Protein AF-A0A913XZN7-F1 (afdb_monomer_lite)

pLDDT: mean 78.84, std 15.99, range [43.0, 96.06]

Sequence (85 aa):
MSTEECMPPGHVFGSDEVLPMLEPLYPKYTHPKVPCCVKVLAPSSWNPPPGYRKLAGDLLYIDITTLEENQVVVTASTTGFYVNK

InterPro domains:
  IPR023231 GSKIP domain superfamily [SSF103107] (4-84)
  IPR027523 CLU domain containing protein [PTHR12601] (21-84)

Radius of gyration: 16.8 Å; chains: 1; bounding box: 35×29×59 Å

Secondary structure (DSSP, 8-state):
---------GGGS--TTS----TTTS-S-S-----TTEEEEEE-TTPSPPHHHHHTTEEEEEEEEETT--EEEEEEETTEEEEE-

Foldseek 3Di:
DDCPDPPPPVVLVDPVPPQPPCVVVDDPDPDPPDPPFWPDWAFDPCPPPDNVVVVVFFHTWIWTQTPVRDTWIWTDGPVGIDTDD

Structure (mmCIF, N/CA/C/O backbone):
data_AF-A0A913XZN7-F1
#
_entry.id   AF-A0A913XZN7-F1
#
loop_
_atom_site.group_PDB
_atom_site.id
_atom_site.type_symbol
_atom_site.label_atom_id
_atom_site.label_alt_id
_atom_site.label_comp_id
_atom_site.label_asym_id
_atom_site.label_entity_id
_atom_site.label_seq_id
_atom_site.pdbx_PDB_ins_code
_atom_site.Cartn_x
_atom_site.Cartn_y
_atom_site.Cartn_z
_atom_site.occupancy
_atom_site.B_iso_or_equiv
_atom_site.auth_seq_id
_atom_site.auth_comp_id
_atom_site.auth_asym_id
_atom_site.auth_atom_id
_atom_site.pdbx_PDB_model_num
ATOM 1 N N . MET A 1 1 ? 22.308 -2.340 -41.570 1.00 43.00 1 MET A N 1
ATOM 2 C CA . MET A 1 1 ? 21.587 -3.414 -40.862 1.00 43.00 1 MET A CA 1
ATOM 3 C C . MET A 1 1 ? 21.511 -2.955 -39.422 1.00 43.00 1 MET A C 1
ATOM 5 O O . MET A 1 1 ? 22.512 -3.009 -38.725 1.00 43.00 1 MET A O 1
ATOM 9 N N . SER A 1 2 ? 20.418 -2.286 -39.072 1.00 48.59 2 SER A N 1
ATOM 10 C CA . SER A 1 2 ? 20.283 -1.559 -37.810 1.00 48.59 2 SER A CA 1
ATOM 11 C C . SER A 1 2 ? 20.046 -2.572 -36.696 1.00 48.59 2 SER A C 1
ATOM 13 O O . SER A 1 2 ? 19.008 -3.228 -36.678 1.00 48.59 2 SER A O 1
ATOM 15 N N . THR A 1 3 ? 21.009 -2.748 -35.799 1.00 57.62 3 THR A N 1
ATOM 16 C CA . THR A 1 3 ? 20.770 -3.402 -34.512 1.00 57.62 3 THR A CA 1
ATOM 17 C C . THR A 1 3 ? 20.011 -2.407 -33.642 1.00 57.62 3 THR A C 1
ATOM 19 O O . THR A 1 3 ? 20.609 -1.703 -32.836 1.00 57.62 3 THR A O 1
ATOM 22 N N . GLU A 1 4 ? 18.700 -2.281 -33.865 1.00 59.28 4 GLU A N 1
ATOM 23 C CA . GLU A 1 4 ? 17.809 -1.711 -32.854 1.00 59.28 4 GLU A CA 1
ATOM 24 C C . GLU A 1 4 ? 17.794 -2.705 -31.696 1.00 59.28 4 GLU A C 1
ATOM 26 O O . GLU A 1 4 ? 17.112 -3.732 -31.705 1.00 59.28 4 GLU A O 1
ATOM 31 N N . GLU A 1 5 ? 18.698 -2.442 -30.757 1.00 58.16 5 GLU A N 1
ATOM 32 C CA . GLU A 1 5 ? 18.834 -3.168 -29.514 1.00 58.16 5 GLU A CA 1
ATOM 33 C C . GLU A 1 5 ? 17.479 -3.201 -28.815 1.00 58.16 5 GLU A C 1
ATOM 35 O O . GLU A 1 5 ? 16.875 -2.170 -28.519 1.00 58.16 5 GLU A O 1
ATOM 40 N N . CYS A 1 6 ? 17.016 -4.420 -28.546 1.00 62.19 6 CYS A N 1
ATOM 41 C CA . CYS A 1 6 ? 15.883 -4.736 -27.688 1.00 62.19 6 CYS A CA 1
ATOM 42 C C . CYS A 1 6 ? 16.176 -4.343 -26.229 1.00 62.19 6 CYS A C 1
ATOM 44 O O . CYS A 1 6 ? 16.114 -5.184 -25.333 1.00 62.19 6 CYS A O 1
ATOM 46 N N . MET A 1 7 ? 16.535 -3.087 -25.972 1.00 57.19 7 MET A N 1
ATOM 47 C CA . MET A 1 7 ? 16.591 -2.553 -24.624 1.00 57.19 7 MET A CA 1
ATOM 48 C C . MET A 1 7 ? 15.148 -2.284 -24.190 1.00 57.19 7 MET A C 1
ATOM 50 O O . MET A 1 7 ? 14.489 -1.425 -24.782 1.00 57.19 7 MET A O 1
ATOM 54 N N . PRO A 1 8 ? 14.605 -3.022 -23.203 1.00 62.94 8 PRO A N 1
ATOM 55 C CA . PRO A 1 8 ? 13.291 -2.712 -22.676 1.00 62.94 8 PRO A CA 1
ATOM 56 C C . PRO A 1 8 ? 13.277 -1.268 -22.152 1.00 62.94 8 PRO A C 1
ATOM 58 O O . PRO A 1 8 ? 14.328 -0.745 -21.762 1.00 62.94 8 PRO A O 1
ATOM 61 N N . PRO A 1 9 ? 12.110 -0.597 -22.160 1.00 62.50 9 PRO A N 1
ATOM 62 C CA . PRO A 1 9 ? 12.048 0.829 -21.866 1.00 62.50 9 PRO A CA 1
ATOM 63 C C . PRO A 1 9 ? 12.680 1.115 -20.502 1.00 62.50 9 PRO A C 1
ATOM 65 O O . PRO A 1 9 ? 12.514 0.320 -19.580 1.00 62.50 9 PRO A O 1
ATOM 68 N N . GLY A 1 10 ? 13.397 2.236 -20.364 1.00 54.84 10 GLY A N 1
ATOM 69 C CA . GLY A 1 10 ? 14.269 2.522 -19.211 1.00 54.84 10 GLY A CA 1
ATOM 70 C C . GLY A 1 10 ? 13.619 2.375 -17.829 1.00 54.84 10 GLY A C 1
ATOM 71 O O . GLY A 1 10 ? 14.308 2.097 -16.861 1.00 54.84 10 GLY A O 1
ATOM 72 N N . HIS A 1 11 ? 12.287 2.428 -17.736 1.00 57.44 11 HIS A N 1
ATOM 73 C CA . HIS A 1 11 ? 11.538 2.088 -16.522 1.00 57.44 11 HIS A CA 1
ATOM 74 C C . HIS A 1 11 ? 11.678 0.617 -16.059 1.00 57.44 11 HIS A C 1
ATOM 76 O O . HIS A 1 11 ? 11.294 0.295 -14.937 1.00 57.44 11 HIS A O 1
ATOM 82 N N . VAL A 1 12 ? 12.190 -0.282 -16.915 1.00 55.66 12 VAL A N 1
ATOM 83 C CA . VAL A 1 12 ? 12.434 -1.704 -16.611 1.00 55.66 12 VAL A CA 1
ATOM 84 C C . VAL A 1 12 ? 13.760 -1.864 -15.873 1.00 55.66 12 VAL A C 1
ATOM 86 O O . VAL A 1 12 ? 13.874 -2.690 -14.970 1.00 55.66 12 VAL A O 1
ATOM 89 N N . PHE A 1 13 ? 14.750 -1.046 -16.222 1.00 53.97 13 PHE A N 1
ATOM 90 C CA . PHE A 1 13 ? 16.059 -1.024 -15.589 1.00 53.97 13 PHE A CA 1
ATOM 91 C C . PHE A 1 13 ? 16.052 0.071 -14.535 1.00 53.97 13 PHE A C 1
ATOM 93 O O . PHE A 1 13 ? 16.466 1.192 -14.803 1.00 53.97 13 PHE A O 1
ATOM 100 N N . GLY A 1 14 ? 15.499 -0.235 -13.362 1.00 54.50 14 GLY A N 1
ATOM 101 C CA . GLY A 1 14 ? 15.434 0.710 -12.253 1.00 54.50 14 GLY A CA 1
ATOM 102 C C . GLY A 1 14 ? 16.802 1.330 -11.971 1.00 54.50 14 GLY A C 1
ATOM 103 O O . GLY A 1 14 ? 17.655 0.696 -11.361 1.00 54.50 14 GLY A O 1
ATOM 104 N N . SER A 1 15 ? 17.001 2.571 -12.408 1.00 52.19 15 SER A N 1
ATOM 105 C CA . SER A 1 15 ? 17.872 3.489 -11.701 1.00 52.19 15 SER A CA 1
ATOM 106 C C . SER A 1 15 ? 17.093 3.934 -10.468 1.00 52.19 15 SER A C 1
ATOM 108 O O . SER A 1 15 ? 15.986 4.464 -10.577 1.00 52.19 15 SER A O 1
ATOM 110 N N . ASP A 1 16 ? 17.657 3.685 -9.291 1.00 54.12 16 ASP A N 1
ATOM 111 C CA . ASP A 1 16 ? 17.097 4.003 -7.967 1.00 54.12 16 ASP A CA 1
ATOM 112 C C . ASP A 1 16 ? 16.780 5.503 -7.740 1.00 54.12 16 ASP A C 1
ATOM 114 O O . ASP A 1 16 ? 16.317 5.893 -6.674 1.00 54.12 16 ASP A O 1
ATOM 118 N N . GLU A 1 17 ? 16.972 6.357 -8.746 1.00 54.88 17 GLU A N 1
ATOM 119 C CA . GLU A 1 17 ? 16.918 7.818 -8.649 1.00 54.88 17 GLU A CA 1
ATOM 120 C C . GLU A 1 17 ? 15.591 8.420 -9.142 1.00 54.88 17 GLU A C 1
ATOM 122 O O . GLU A 1 17 ? 15.292 9.583 -8.869 1.00 54.88 17 GLU A O 1
ATOM 127 N N . VAL A 1 18 ? 14.759 7.658 -9.861 1.00 53.16 18 VAL A N 1
ATOM 128 C CA . VAL A 1 18 ? 13.406 8.116 -10.204 1.00 53.16 18 VAL A CA 1
ATOM 129 C C . VAL A 1 18 ? 12.4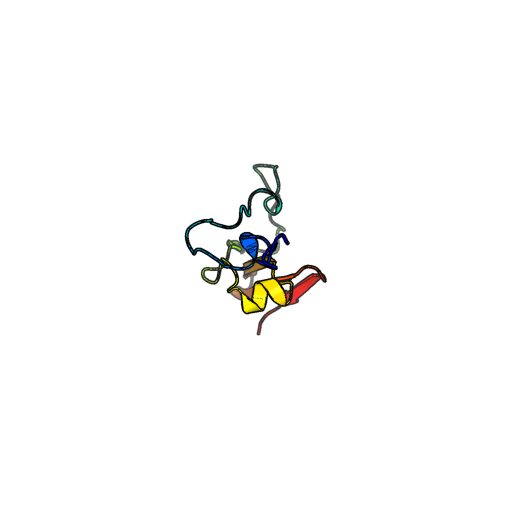73 7.543 -9.159 1.00 53.16 18 VAL A C 1
ATOM 131 O O . VAL A 1 18 ? 12.015 6.408 -9.294 1.00 53.16 18 VAL A O 1
ATOM 134 N N . LEU A 1 19 ? 12.179 8.327 -8.114 1.00 54.91 19 LEU A N 1
ATOM 135 C CA . LEU A 1 19 ? 11.004 8.075 -7.283 1.00 54.91 19 LEU A CA 1
ATOM 136 C C . LEU A 1 19 ? 9.846 7.868 -8.267 1.00 54.91 19 LEU A C 1
ATOM 138 O O . LEU A 1 19 ? 9.504 8.828 -8.968 1.00 54.91 19 LEU A O 1
ATOM 142 N N . PRO A 1 20 ? 9.304 6.640 -8.425 1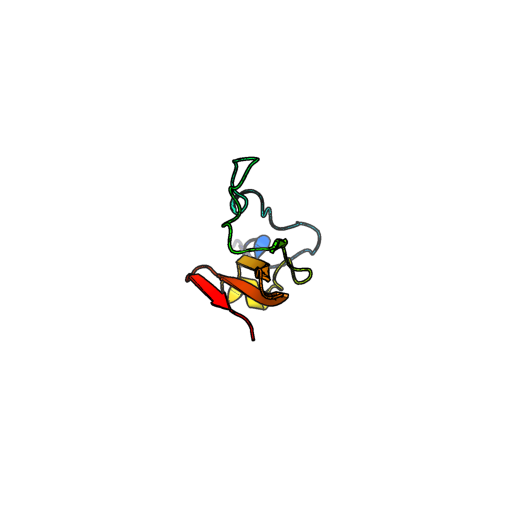.00 57.62 20 PRO A N 1
ATOM 143 C CA . PRO A 1 20 ? 8.207 6.431 -9.352 1.00 57.62 20 PRO A CA 1
ATOM 144 C C . PRO A 1 20 ? 7.151 7.431 -8.926 1.00 57.62 20 PRO A C 1
ATOM 146 O O . PRO A 1 20 ? 6.823 7.480 -7.742 1.00 57.62 20 PRO A O 1
ATOM 149 N N . MET A 1 21 ? 6.732 8.308 -9.840 1.00 55.69 21 MET A N 1
ATOM 150 C CA . MET A 1 21 ? 5.814 9.376 -9.482 1.00 55.69 21 MET A CA 1
ATOM 151 C C . MET A 1 21 ? 4.549 8.701 -8.962 1.00 55.69 21 MET A C 1
ATOM 153 O O . MET A 1 21 ? 3.760 8.170 -9.734 1.00 55.69 21 MET A O 1
ATOM 157 N N . LEU A 1 22 ? 4.408 8.653 -7.638 1.00 64.12 22 LEU A N 1
ATOM 158 C CA . LEU A 1 22 ? 3.230 8.146 -6.941 1.00 64.12 22 LEU A CA 1
ATOM 159 C C . LEU A 1 22 ? 2.118 9.201 -6.970 1.00 64.12 22 LEU A C 1
ATOM 161 O O . LEU A 1 22 ? 0.992 8.928 -6.583 1.00 64.12 22 LEU A O 1
ATOM 165 N N . GLU A 1 23 ? 2.428 10.401 -7.463 1.00 67.50 23 GLU A N 1
ATOM 166 C CA . GLU A 1 23 ? 1.517 11.522 -7.676 1.00 67.50 23 GLU A CA 1
ATOM 167 C C . GLU A 1 23 ? 0.196 11.140 -8.374 1.00 67.50 23 GLU A C 1
ATOM 169 O O . GLU A 1 23 ? -0.847 11.609 -7.926 1.00 67.50 23 GLU A O 1
ATOM 174 N N . PRO A 1 24 ? 0.165 10.244 -9.388 1.00 72.31 24 PRO A N 1
ATOM 175 C CA . PRO A 1 24 ? -1.084 9.757 -9.972 1.00 72.31 24 PRO A CA 1
ATOM 176 C C . PRO A 1 24 ? -1.900 8.859 -9.033 1.00 72.31 24 PRO A C 1
ATOM 178 O O . PRO A 1 24 ? -3.114 8.756 -9.201 1.00 72.31 24 PRO A O 1
ATOM 181 N N . LEU A 1 25 ? -1.246 8.182 -8.083 1.00 74.56 25 LEU A N 1
ATOM 182 C CA . LEU A 1 25 ? -1.886 7.292 -7.110 1.00 74.56 25 LEU A CA 1
ATOM 183 C C . LEU A 1 25 ? -2.410 8.055 -5.890 1.00 74.56 25 LEU A C 1
ATOM 185 O O . LEU A 1 25 ? -3.296 7.558 -5.194 1.00 74.56 25 LEU A O 1
ATOM 189 N N . TYR A 1 26 ? -1.896 9.260 -5.634 1.00 74.88 26 TYR A N 1
ATOM 190 C CA . TYR A 1 26 ? -2.423 10.104 -4.575 1.00 74.88 26 TYR A CA 1
ATOM 191 C C . TYR A 1 26 ? -3.710 10.804 -5.021 1.00 74.88 26 TYR A C 1
ATOM 193 O O . TYR A 1 26 ? -3.800 11.333 -6.134 1.00 74.88 26 TYR A O 1
ATOM 201 N N . PRO A 1 27 ? -4.732 10.856 -4.151 1.00 73.00 27 PRO A N 1
ATOM 202 C CA . PRO A 1 27 ? -5.913 11.647 -4.432 1.00 73.00 27 PRO A CA 1
ATOM 203 C C . PRO A 1 27 ? -5.512 13.118 -4.581 1.00 73.00 27 PRO A C 1
ATOM 205 O O . PRO A 1 27 ? -4.872 13.696 -3.709 1.00 73.00 27 PRO A O 1
ATOM 208 N N . LYS A 1 28 ? -5.952 13.754 -5.672 1.00 71.69 28 LYS A N 1
ATOM 209 C CA . LYS A 1 28 ? -5.711 15.186 -5.940 1.00 71.69 28 LYS A CA 1
ATOM 210 C C . LYS A 1 28 ? -6.380 16.124 -4.923 1.00 71.69 28 LYS A C 1
ATOM 212 O O . LYS A 1 28 ? -6.125 17.322 -4.929 1.00 71.69 28 LYS A O 1
ATOM 217 N N . TYR A 1 29 ? -7.269 15.595 -4.082 1.00 67.94 29 TYR A N 1
ATOM 218 C CA . TYR A 1 29 ? -7.944 16.344 -3.030 1.00 67.94 29 TYR A CA 1
ATOM 219 C C . TYR A 1 29 ? -7.104 16.348 -1.753 1.00 67.94 29 TYR A C 1
ATOM 221 O O . TYR A 1 29 ? -6.874 15.309 -1.142 1.00 67.94 29 TYR A O 1
ATOM 229 N N . THR A 1 30 ? -6.728 17.545 -1.316 1.00 61.31 30 THR A N 1
ATOM 230 C CA . THR A 1 30 ? -5.882 17.842 -0.147 1.00 61.31 30 THR A CA 1
ATOM 231 C C . THR A 1 30 ? -6.497 17.472 1.208 1.00 61.31 30 THR A C 1
ATOM 233 O O . THR A 1 30 ? -5.800 17.493 2.219 1.00 61.31 30 THR A O 1
ATOM 236 N N . HIS A 1 31 ? -7.780 17.095 1.247 1.00 63.44 31 HIS A N 1
ATOM 237 C CA . HIS A 1 31 ? -8.473 16.639 2.454 1.00 63.44 31 HIS A CA 1
ATOM 238 C C . HIS A 1 31 ? -9.189 15.310 2.195 1.00 63.44 31 HIS A C 1
ATOM 240 O O . HIS A 1 31 ? -10.418 15.285 2.057 1.00 63.44 31 HIS A O 1
ATOM 246 N N . PRO A 1 32 ? -8.456 14.189 2.093 1.00 63.16 32 PRO A N 1
ATOM 247 C CA . PRO A 1 32 ? -9.099 12.890 2.091 1.00 63.16 32 PRO A CA 1
ATOM 248 C C . PRO A 1 32 ? -9.863 12.745 3.412 1.00 63.16 32 PRO A C 1
ATOM 250 O O . PRO A 1 32 ? -9.283 12.840 4.493 1.00 63.16 32 PRO A O 1
ATOM 253 N N . LYS A 1 33 ? -11.183 12.538 3.336 1.00 68.44 33 LYS A N 1
ATOM 254 C CA . LYS A 1 33 ? -11.953 12.060 4.487 1.00 68.44 33 LYS A CA 1
ATOM 255 C C . LYS A 1 33 ? -11.429 10.668 4.807 1.00 68.44 33 LYS A C 1
ATOM 257 O O . LYS A 1 33 ? -11.836 9.695 4.176 1.00 68.44 33 LYS A O 1
ATOM 262 N N . VAL A 1 34 ? -10.489 10.592 5.744 1.00 68.00 34 VAL A N 1
ATOM 263 C CA . VAL A 1 34 ? -10.034 9.314 6.284 1.00 68.00 34 VAL A CA 1
ATOM 264 C C . VAL A 1 34 ? -11.266 8.632 6.884 1.00 68.00 34 VAL A C 1
ATOM 266 O O . VAL A 1 34 ? -12.019 9.289 7.611 1.00 68.00 34 VAL A O 1
ATOM 269 N N . PRO A 1 35 ? -11.536 7.359 6.544 1.00 75.38 35 PRO A N 1
ATOM 270 C CA . PRO A 1 35 ? -12.646 6.631 7.134 1.00 75.38 35 PRO A CA 1
ATOM 271 C C . PRO A 1 35 ? -12.569 6.705 8.659 1.00 75.38 35 PRO A C 1
ATOM 273 O O . PRO A 1 35 ? -11.495 6.530 9.231 1.00 75.38 35 PRO A O 1
ATOM 276 N N . CYS A 1 36 ? -13.703 6.913 9.331 1.00 80.75 36 CYS A N 1
ATOM 277 C CA . CYS A 1 36 ? -13.744 7.069 10.790 1.00 80.75 36 CYS A CA 1
ATOM 278 C C . CYS A 1 36 ? -13.241 5.836 11.572 1.00 80.75 36 CYS A C 1
ATOM 280 O O . CYS A 1 36 ? -13.189 5.885 12.793 1.00 80.75 36 CYS A O 1
ATOM 282 N N . CYS A 1 37 ? -12.902 4.735 10.894 1.00 85.62 37 CYS A N 1
ATOM 283 C CA . CYS A 1 37 ? -12.398 3.486 11.462 1.00 85.62 37 CYS A CA 1
ATOM 284 C C . CYS A 1 37 ? -10.862 3.351 11.450 1.00 85.62 37 CYS A C 1
ATOM 286 O O . CYS A 1 37 ? -10.342 2.306 11.844 1.00 85.62 37 CYS A O 1
ATOM 288 N N . VAL A 1 38 ? -10.126 4.375 11.009 1.00 89.31 38 VAL A N 1
ATOM 289 C CA . VAL A 1 38 ? -8.669 4.305 10.838 1.00 89.31 38 VAL A CA 1
ATOM 290 C C . VAL A 1 38 ? -7.984 5.435 11.609 1.00 89.31 38 VAL A C 1
ATOM 292 O O . VAL A 1 38 ? -8.325 6.603 11.438 1.00 89.31 38 VAL A O 1
ATOM 295 N N . LYS A 1 39 ? -7.003 5.086 12.454 1.00 90.75 39 LYS A N 1
ATOM 296 C CA . LYS A 1 39 ? -6.125 6.038 13.161 1.00 90.75 39 LYS A CA 1
ATOM 297 C C . LYS A 1 39 ? -5.006 6.543 12.253 1.00 90.75 39 LYS A C 1
ATOM 299 O O . LYS A 1 39 ? -4.696 7.730 12.265 1.00 90.75 39 LYS A O 1
ATOM 304 N N . VAL A 1 40 ? -4.392 5.641 11.487 1.00 89.75 40 VAL A N 1
ATOM 305 C CA . VAL A 1 40 ? -3.259 5.946 10.601 1.00 89.75 40 VAL A CA 1
ATOM 306 C C . VAL A 1 40 ? -3.502 5.325 9.237 1.00 89.75 40 VAL A C 1
ATOM 308 O O . VAL A 1 40 ? -3.839 4.149 9.148 1.00 89.75 40 VAL A O 1
ATOM 311 N N . LEU A 1 41 ? -3.313 6.124 8.192 1.00 89.50 41 LEU A N 1
ATOM 312 C CA . LEU A 1 41 ? -3.322 5.701 6.799 1.00 89.50 41 LEU A CA 1
ATOM 313 C C . LEU A 1 41 ? -2.153 6.406 6.110 1.00 89.50 41 LEU A C 1
ATOM 315 O O . LEU A 1 41 ? -2.247 7.600 5.820 1.00 89.50 41 LEU A O 1
ATOM 319 N N . ALA A 1 42 ? -1.042 5.703 5.908 1.00 88.88 42 ALA A N 1
ATOM 320 C CA . ALA A 1 42 ? 0.190 6.304 5.400 1.00 88.88 42 ALA A CA 1
ATOM 321 C C . ALA A 1 42 ? 0.924 5.375 4.420 1.00 88.88 42 ALA A C 1
ATOM 323 O O . ALA A 1 42 ? 0.769 4.156 4.499 1.00 88.88 42 ALA A O 1
ATOM 324 N N . PRO A 1 43 ? 1.738 5.913 3.496 1.00 89.56 43 PRO A N 1
ATOM 325 C CA . PRO A 1 43 ? 2.655 5.098 2.708 1.00 89.56 43 PRO A CA 1
ATOM 326 C C . PRO A 1 43 ? 3.622 4.342 3.621 1.00 89.56 43 PRO A C 1
ATOM 328 O O . PRO A 1 43 ? 4.223 4.933 4.516 1.00 89.56 43 PRO A O 1
ATOM 331 N N . SER A 1 44 ? 3.787 3.046 3.369 1.00 90.94 44 SER A N 1
ATOM 332 C CA . SE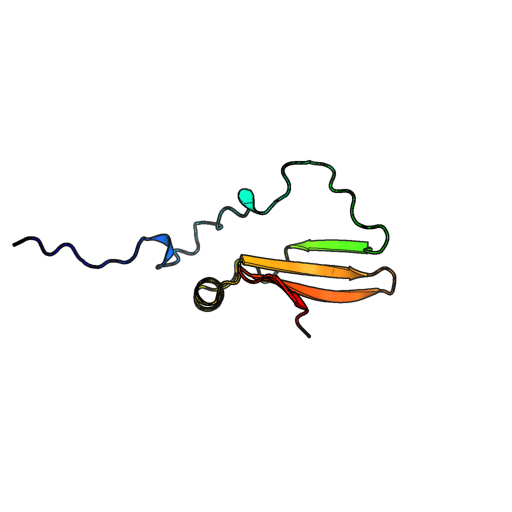R A 1 44 ? 4.702 2.206 4.139 1.00 90.94 44 SER A CA 1
ATOM 333 C C . SER A 1 44 ? 6.169 2.544 3.876 1.00 90.94 44 SER A C 1
ATOM 335 O O . SER A 1 44 ? 6.526 2.974 2.773 1.00 90.94 44 SER A O 1
ATOM 337 N N . SER A 1 45 ? 7.045 2.255 4.843 1.00 89.56 45 SER A N 1
ATOM 338 C CA . SER A 1 45 ? 8.505 2.369 4.679 1.00 89.56 45 SER A CA 1
ATOM 339 C C . SER A 1 45 ? 9.091 1.406 3.634 1.00 89.56 45 SER A C 1
ATOM 341 O O . SER A 1 45 ? 10.240 1.562 3.239 1.00 89.56 45 SER A O 1
ATOM 343 N N . TRP A 1 46 ? 8.307 0.431 3.160 1.00 87.75 46 TRP A N 1
ATOM 344 C CA . TRP A 1 46 ? 8.698 -0.519 2.110 1.00 87.75 46 TRP A CA 1
ATOM 345 C C . TRP A 1 46 ? 8.517 0.016 0.680 1.00 87.75 46 TRP A C 1
ATOM 347 O O . TRP A 1 46 ? 8.712 -0.724 -0.285 1.00 87.75 46 TRP A O 1
ATOM 357 N N . ASN A 1 47 ? 8.109 1.278 0.523 1.00 88.81 47 ASN A N 1
ATOM 358 C CA . ASN A 1 47 ? 8.025 1.929 -0.781 1.00 88.81 47 ASN A CA 1
ATOM 359 C C . ASN A 1 47 ? 9.359 2.589 -1.172 1.00 88.81 47 ASN A C 1
ATOM 361 O O . ASN A 1 47 ? 10.010 3.176 -0.310 1.00 88.81 47 ASN A O 1
ATOM 365 N N . PRO A 1 48 ? 9.725 2.588 -2.470 1.00 88.81 48 PRO A N 1
ATOM 366 C CA . PRO A 1 48 ? 8.967 2.036 -3.598 1.00 88.81 48 PRO A CA 1
ATOM 367 C C . PRO A 1 48 ? 9.071 0.500 -3.686 1.00 88.81 48 PRO A C 1
ATOM 369 O O . PRO A 1 48 ? 10.097 -0.059 -3.300 1.00 88.81 48 PRO A O 1
ATOM 372 N N . PRO A 1 49 ? 8.065 -0.202 -4.249 1.00 89.56 49 PRO A N 1
ATOM 373 C CA . PRO A 1 49 ? 8.164 -1.644 -4.448 1.00 89.56 49 PRO A CA 1
ATOM 374 C C . PRO A 1 49 ? 9.427 -2.018 -5.251 1.00 89.56 49 PRO A C 1
ATOM 376 O O . PRO A 1 49 ? 9.747 -1.349 -6.242 1.00 89.56 49 PRO A O 1
ATOM 379 N N . PRO A 1 50 ? 10.159 -3.078 -4.865 1.00 89.38 50 PRO A N 1
ATOM 380 C CA . PRO A 1 50 ? 11.351 -3.508 -5.591 1.00 89.38 50 PRO A CA 1
ATOM 381 C C . PRO A 1 50 ? 10.985 -4.007 -6.996 1.00 89.38 50 PRO A C 1
ATOM 383 O O . PRO A 1 50 ? 9.852 -4.423 -7.243 1.00 89.38 50 PRO A O 1
ATOM 386 N N . GLY A 1 51 ? 11.951 -4.004 -7.922 1.00 86.12 51 GLY A N 1
ATOM 387 C CA . GLY A 1 51 ? 11.710 -4.288 -9.347 1.00 86.12 51 GLY A CA 1
ATOM 388 C C . GLY A 1 51 ? 10.908 -5.567 -9.616 1.00 86.12 51 GLY A C 1
ATOM 389 O O . GLY A 1 51 ? 9.935 -5.539 -10.363 1.00 86.12 51 GLY A O 1
ATOM 390 N N . TYR A 1 52 ? 11.234 -6.673 -8.942 1.00 90.44 52 TYR A N 1
ATOM 391 C CA . TYR A 1 52 ? 10.507 -7.938 -9.114 1.00 90.44 52 TYR A CA 1
ATOM 392 C C . TYR A 1 52 ? 9.035 -7.864 -8.661 1.00 90.44 52 TYR A C 1
ATOM 394 O O . TYR A 1 52 ? 8.179 -8.510 -9.261 1.00 90.44 52 TYR A O 1
ATOM 402 N N . ARG A 1 53 ? 8.720 -7.059 -7.635 1.00 91.94 53 ARG A N 1
ATOM 403 C CA . ARG A 1 53 ? 7.342 -6.836 -7.164 1.00 91.94 53 ARG A CA 1
ATOM 404 C C . ARG A 1 53 ? 6.582 -5.902 -8.093 1.00 91.94 53 ARG A C 1
ATOM 406 O O . ARG A 1 53 ? 5.427 -6.180 -8.395 1.00 91.94 53 ARG A O 1
ATOM 413 N N . LYS A 1 54 ? 7.243 -4.868 -8.627 1.00 89.00 54 LYS A N 1
ATOM 414 C CA . LYS A 1 54 ? 6.674 -4.020 -9.690 1.00 89.00 54 LYS A CA 1
ATOM 415 C C . LYS A 1 54 ? 6.273 -4.860 -10.906 1.00 89.00 54 LYS A C 1
ATOM 417 O O . LYS A 1 54 ? 5.163 -4.716 -11.405 1.00 89.00 54 LYS A O 1
ATOM 422 N N . LEU A 1 55 ? 7.138 -5.784 -11.338 1.00 90.25 55 LEU A N 1
ATOM 423 C CA . LEU A 1 55 ? 6.840 -6.717 -12.436 1.00 90.25 55 LEU A CA 1
ATOM 424 C C . LEU A 1 55 ? 5.691 -7.682 -12.107 1.00 90.25 55 LEU A C 1
ATOM 426 O O . LEU A 1 55 ? 4.947 -8.066 -13.004 1.00 90.25 55 LEU A O 1
ATOM 430 N N . ALA A 1 56 ? 5.519 -8.044 -10.834 1.00 91.38 56 ALA A N 1
ATOM 431 C CA . ALA A 1 56 ? 4.372 -8.819 -10.360 1.00 91.38 56 ALA A CA 1
ATOM 432 C C . ALA A 1 56 ? 3.077 -7.987 -10.225 1.00 91.38 56 ALA A C 1
ATOM 434 O O . ALA A 1 56 ? 2.025 -8.550 -9.927 1.00 91.38 56 ALA A O 1
ATOM 435 N N . GLY A 1 57 ? 3.137 -6.671 -10.460 1.00 91.88 57 GLY A N 1
ATOM 436 C CA . GLY A 1 57 ? 1.985 -5.772 -10.466 1.00 91.88 57 GLY A CA 1
ATOM 437 C C . GLY A 1 57 ? 1.785 -4.951 -9.192 1.00 91.88 57 GLY A C 1
ATOM 438 O O . GLY A 1 57 ? 0.750 -4.294 -9.082 1.00 91.88 57 GLY A O 1
ATOM 439 N N . ASP A 1 58 ? 2.730 -4.958 -8.248 1.00 92.94 58 ASP A N 1
ATOM 440 C CA . ASP A 1 58 ? 2.650 -4.128 -7.041 1.00 92.94 58 ASP A CA 1
ATOM 441 C C . ASP A 1 58 ? 2.889 -2.649 -7.361 1.00 92.94 58 ASP A C 1
ATOM 443 O O . ASP A 1 58 ? 3.863 -2.283 -8.024 1.00 92.94 58 ASP A O 1
ATOM 447 N N . LEU A 1 59 ? 2.011 -1.796 -6.835 1.00 90.56 59 LEU A N 1
ATOM 448 C CA . LEU A 1 59 ? 1.999 -0.356 -7.083 1.00 90.56 59 LEU A CA 1
ATOM 449 C C . LEU A 1 59 ? 2.436 0.448 -5.853 1.00 90.56 59 LEU A C 1
ATOM 451 O O . LEU A 1 59 ? 3.210 1.395 -5.985 1.00 90.56 59 LEU A O 1
ATOM 455 N N . LEU A 1 60 ? 1.938 0.088 -4.666 1.00 91.44 60 LEU A N 1
ATOM 456 C CA . LEU A 1 60 ? 2.149 0.828 -3.417 1.00 91.44 60 LEU A CA 1
ATOM 457 C C . LEU A 1 60 ? 1.905 -0.085 -2.209 1.00 91.44 60 LEU A C 1
ATOM 459 O O . LEU A 1 60 ? 0.991 -0.907 -2.227 1.00 91.44 60 LEU A O 1
ATOM 463 N N . TYR A 1 61 ? 2.657 0.116 -1.132 1.00 92.94 61 TYR A N 1
ATOM 464 C CA . TYR A 1 61 ? 2.355 -0.454 0.182 1.00 92.94 61 TYR A CA 1
ATOM 465 C C . TYR A 1 61 ? 1.832 0.620 1.139 1.00 92.94 61 TYR A C 1
ATOM 467 O O . TYR A 1 61 ? 2.358 1.734 1.178 1.00 92.94 61 TYR A O 1
ATOM 475 N N . ILE A 1 62 ? 0.812 0.300 1.926 1.00 92.88 62 ILE A N 1
ATOM 476 C CA . ILE A 1 62 ? 0.134 1.245 2.819 1.00 92.88 62 ILE A CA 1
ATOM 477 C C . ILE A 1 62 ? 0.141 0.672 4.232 1.00 92.88 62 ILE A C 1
ATOM 479 O O . ILE A 1 62 ? -0.345 -0.438 4.437 1.00 92.88 62 ILE A O 1
ATOM 483 N N . ASP A 1 63 ? 0.642 1.440 5.193 1.00 94.12 63 ASP A N 1
ATOM 484 C CA . ASP A 1 63 ? 0.516 1.127 6.612 1.00 94.12 63 ASP A CA 1
ATOM 485 C C . ASP A 1 63 ? -0.829 1.658 7.120 1.00 94.12 63 ASP A C 1
ATOM 487 O O . ASP A 1 63 ? -1.157 2.845 6.973 1.00 94.12 63 ASP A O 1
ATOM 491 N N . ILE A 1 64 ? -1.621 0.759 7.705 1.00 93.62 64 ILE A N 1
ATOM 492 C CA . ILE A 1 64 ? -2.935 1.058 8.266 1.00 93.62 64 ILE A CA 1
ATOM 493 C C . ILE A 1 64 ? -2.942 0.687 9.742 1.00 93.62 64 ILE A C 1
ATOM 495 O O . ILE A 1 64 ? -2.689 -0.463 10.099 1.00 93.62 64 ILE A O 1
ATOM 499 N N . THR A 1 65 ? -3.323 1.645 10.584 1.00 93.94 65 THR A N 1
ATOM 500 C CA . THR A 1 65 ? -3.617 1.400 12.000 1.00 93.94 65 THR A CA 1
ATOM 501 C C . THR A 1 65 ? -5.099 1.622 12.244 1.00 93.94 65 THR A C 1
ATOM 503 O O . THR A 1 65 ? -5.600 2.731 12.037 1.00 93.94 65 THR A O 1
ATOM 506 N N . THR A 1 66 ? -5.810 0.590 12.693 1.00 92.81 66 THR A N 1
ATOM 507 C CA . THR A 1 66 ? -7.242 0.687 13.015 1.00 92.81 66 THR A CA 1
ATOM 508 C C . THR A 1 66 ? -7.473 1.352 14.377 1.00 92.81 66 THR A C 1
ATOM 510 O O . THR A 1 66 ? -6.530 1.610 15.133 1.00 92.81 66 THR A O 1
ATOM 513 N N . LEU A 1 67 ? -8.730 1.657 14.719 1.00 93.50 67 LEU A N 1
ATOM 514 C CA . LEU A 1 67 ? -9.072 2.218 16.036 1.00 93.50 67 LEU A CA 1
ATOM 515 C C . LEU A 1 67 ? -8.678 1.296 17.197 1.00 93.50 67 LEU A C 1
ATOM 517 O O . LEU A 1 67 ? -8.279 1.782 18.256 1.00 93.50 67 LEU A O 1
ATOM 521 N N . GLU A 1 68 ? -8.729 -0.010 16.968 1.00 94.19 68 GLU A N 1
ATOM 522 C CA . GLU A 1 68 ? -8.375 -1.071 17.912 1.00 94.19 68 GLU A CA 1
ATOM 523 C C . GLU A 1 68 ? -6.858 -1.291 18.029 1.00 94.19 68 GLU A C 1
ATOM 525 O O . GLU A 1 68 ? -6.436 -2.235 18.684 1.00 94.19 68 GLU A O 1
ATOM 530 N N . GLU A 1 69 ? -6.041 -0.438 17.398 1.00 91.81 69 GLU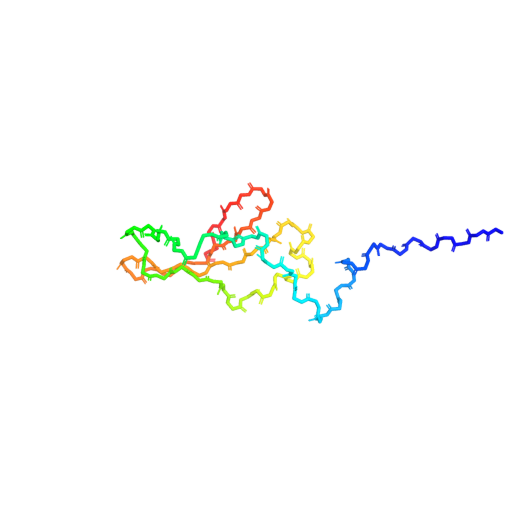 A N 1
ATOM 531 C CA . GLU A 1 69 ? -4.567 -0.506 17.411 1.00 91.81 69 GLU A CA 1
ATOM 532 C C . GLU A 1 69 ? -3.981 -1.710 16.670 1.00 91.81 69 GLU A C 1
ATOM 534 O O . GLU A 1 69 ? -2.790 -1.998 16.774 1.00 91.81 69 GLU A O 1
ATOM 539 N N . ASN A 1 70 ? -4.791 -2.359 15.833 1.00 93.00 70 ASN A N 1
ATOM 540 C CA . ASN A 1 70 ? -4.298 -3.368 14.912 1.00 93.00 70 ASN A CA 1
ATOM 541 C C . ASN A 1 70 ? -3.561 -2.688 13.757 1.00 93.00 70 ASN A C 1
ATOM 543 O O . ASN A 1 70 ? -4.114 -1.811 13.087 1.00 93.00 70 ASN A O 1
ATOM 547 N N . GLN A 1 71 ? -2.323 -3.118 13.525 1.00 93.62 71 GLN A N 1
ATOM 548 C CA . GLN A 1 71 ? -1.488 -2.653 12.423 1.00 93.62 71 GLN A CA 1
ATOM 549 C C . GLN A 1 71 ? -1.489 -3.691 11.310 1.00 93.62 71 GLN A C 1
ATOM 551 O O . GLN A 1 71 ? -1.209 -4.867 11.546 1.00 93.62 71 GLN A O 1
ATOM 556 N N . VAL A 1 72 ? -1.802 -3.254 10.097 1.00 94.81 72 VAL A N 1
ATOM 557 C CA . VAL A 1 72 ? -1.740 -4.092 8.901 1.00 94.81 72 VAL A CA 1
ATOM 558 C C . VAL A 1 72 ? -1.066 -3.330 7.774 1.00 94.81 72 VAL A C 1
ATOM 560 O O . VAL A 1 72 ? -1.249 -2.121 7.629 1.00 94.81 72 VAL A O 1
ATOM 563 N N . VAL A 1 73 ? -0.314 -4.055 6.951 1.00 95.38 73 VAL A N 1
ATOM 564 C CA . VAL A 1 73 ? 0.252 -3.511 5.717 1.00 95.38 73 VAL A CA 1
ATOM 565 C C . VAL A 1 73 ? -0.611 -3.985 4.560 1.00 95.38 73 VAL A C 1
ATOM 567 O O . VAL A 1 73 ? -0.881 -5.178 4.430 1.00 95.38 73 VAL A O 1
ATOM 570 N N . VAL A 1 74 ? -1.056 -3.067 3.711 1.00 95.69 74 VAL A N 1
ATOM 571 C CA . VAL A 1 74 ? -1.853 -3.380 2.524 1.00 95.69 74 VAL A CA 1
ATOM 572 C C . VAL A 1 74 ? -1.021 -3.164 1.270 1.00 95.69 74 VAL A C 1
ATOM 574 O O . VAL A 1 74 ? -0.473 -2.085 1.059 1.00 95.69 74 VAL A O 1
ATOM 577 N N . THR A 1 75 ? -0.967 -4.178 0.411 1.00 96.00 75 THR A N 1
ATOM 578 C CA . THR A 1 75 ? -0.437 -4.074 -0.950 1.00 96.00 75 THR A CA 1
ATOM 579 C C . THR A 1 75 ? -1.530 -3.599 -1.893 1.00 96.00 75 THR A C 1
ATOM 581 O O . THR A 1 75 ? -2.523 -4.297 -2.091 1.00 96.00 75 THR A O 1
ATOM 584 N N . ALA A 1 76 ? -1.335 -2.434 -2.502 1.00 94.00 76 ALA A N 1
ATOM 585 C CA . ALA A 1 76 ? -2.068 -2.010 -3.683 1.00 94.00 76 ALA A CA 1
ATOM 586 C C . ALA A 1 76 ? -1.377 -2.591 -4.920 1.00 94.00 76 ALA A C 1
ATOM 588 O O . ALA A 1 76 ? -0.197 -2.336 -5.166 1.00 94.00 76 ALA A O 1
ATOM 589 N N . SER A 1 77 ? -2.119 -3.365 -5.697 1.00 93.69 77 SER A N 1
ATOM 590 C CA . SER A 1 77 ? -1.666 -4.005 -6.925 1.00 93.69 77 SER A CA 1
ATOM 591 C C . SER A 1 77 ? -2.627 -3.674 -8.062 1.00 93.69 77 SER A C 1
ATOM 593 O O . SER A 1 77 ? -3.774 -3.277 -7.845 1.00 93.69 77 SER A O 1
ATOM 595 N N . THR A 1 78 ? -2.170 -3.863 -9.293 1.00 92.25 78 THR A N 1
ATOM 596 C CA . THR A 1 78 ? -2.997 -3.748 -10.505 1.00 92.25 78 THR A CA 1
ATOM 597 C C . THR A 1 78 ? -4.276 -4.598 -10.470 1.00 92.25 78 THR A C 1
ATOM 599 O O . THR A 1 78 ? -5.238 -4.271 -11.161 1.00 92.25 78 THR A O 1
ATOM 602 N N . THR A 1 79 ? -4.323 -5.653 -9.650 1.00 94.12 79 THR A N 1
ATOM 603 C CA . THR A 1 79 ? -5.483 -6.548 -9.500 1.00 94.12 79 THR A CA 1
ATOM 604 C C . THR A 1 79 ? -6.364 -6.249 -8.283 1.00 94.12 79 THR A C 1
ATOM 606 O O . THR A 1 79 ? -7.411 -6.878 -8.132 1.00 94.12 79 THR A O 1
ATOM 609 N N . GLY A 1 80 ? -5.976 -5.313 -7.410 1.00 94.62 80 GLY A N 1
ATOM 610 C CA . GLY A 1 80 ? -6.739 -4.954 -6.211 1.00 94.62 80 GLY A CA 1
ATOM 611 C C . GLY A 1 80 ? -5.872 -4.663 -4.986 1.00 94.62 80 GLY A C 1
ATOM 612 O O . GLY A 1 80 ? -4.695 -4.332 -5.103 1.00 94.62 80 GLY A O 1
ATOM 613 N N . PHE A 1 81 ? -6.467 -4.789 -3.797 1.00 95.12 81 PHE A N 1
ATOM 614 C CA . PHE A 1 81 ? -5.804 -4.553 -2.511 1.00 95.12 81 PHE A CA 1
ATOM 615 C C . PHE A 1 81 ? -5.711 -5.844 -1.698 1.00 95.12 81 PHE A C 1
ATOM 617 O O . PHE A 1 81 ? -6.694 -6.576 -1.574 1.00 95.12 81 PHE A O 1
ATOM 624 N N . TYR A 1 82 ? -4.544 -6.097 -1.111 1.00 96.06 82 TYR A N 1
ATOM 625 C CA . TYR A 1 82 ? -4.246 -7.328 -0.381 1.00 96.06 82 TYR A CA 1
ATOM 626 C C . TYR A 1 82 ? -3.669 -7.005 0.993 1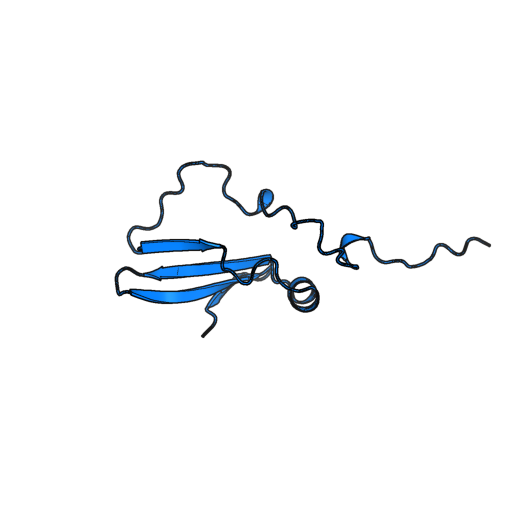.00 96.06 82 TYR A C 1
ATOM 628 O O . TYR A 1 82 ? -2.746 -6.205 1.099 1.00 96.06 82 TYR A O 1
ATOM 636 N N . VAL A 1 83 ? -4.193 -7.631 2.046 1.00 95.50 83 VAL A N 1
ATOM 637 C CA . VAL A 1 83 ? -3.639 -7.503 3.401 1.00 95.50 83 VAL A CA 1
ATOM 638 C C . VAL A 1 83 ? -2.440 -8.437 3.531 1.00 95.50 83 VAL A C 1
ATOM 640 O O . VAL A 1 83 ? -2.589 -9.653 3.395 1.00 95.50 83 VAL A O 1
ATOM 643 N N . ASN A 1 84 ? -1.273 -7.875 3.816 1.00 91.44 84 ASN A N 1
ATOM 644 C CA . ASN A 1 84 ? -0.073 -8.625 4.154 1.00 91.44 84 ASN A CA 1
ATOM 645 C C . ASN A 1 84 ? -0.160 -9.006 5.641 1.00 91.44 84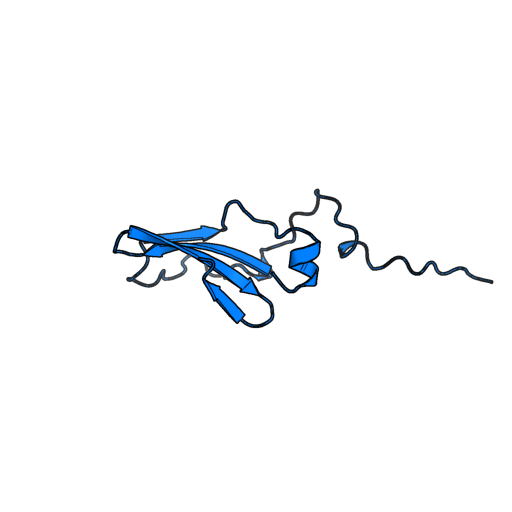 ASN A C 1
ATOM 647 O O . ASN A 1 84 ? -0.417 -8.144 6.486 1.00 91.44 84 ASN A O 1
ATOM 651 N N . LYS A 1 85 ? -0.001 -10.296 5.943 1.00 75.50 85 LYS A N 1
ATOM 652 C CA . LYS A 1 85 ? 0.028 -10.841 7.305 1.00 75.50 85 LYS A CA 1
ATOM 653 C C . LYS A 1 85 ? 1.443 -11.228 7.694 1.00 75.50 85 LYS A C 1
ATOM 655 O O . LYS A 1 85 ? 2.169 -11.689 6.786 1.00 75.50 85 LYS A O 1
#

Organism: Exaiptasia diaphana (NCBI:txid2652724)